Protein 1BAX (pdb70)

Nearest PDB structures (foldseek):
  1bax-assembly1_A  TM=1.011E+00  e=4.284E-17  Mason-Pfizer monkey virus
  2mv4-assembly1_A  TM=6.038E-01  e=5.856E-09  Mason-Pfizer monkey virus

Sequence (94 aa):
MGQELSQHERYVEQLKQALKTRGVKVKYADLLKFFDFVKDTCPWFPQEGTIDIKRWRRVGDCFQDYYNTFGPEKVPVTAFSYWNLIKELIDKKE

GO terms:
  GO:0005515 protein binding (F, IPI)
  GO:0046872 metal ion binding (F, EXP)
  GO:0030430 host cell cytoplasm (C, IDA)

Foldseek 3Di:
DPDPPLQVVQVVVLCVCCCCVQVRDDPCVVLVQ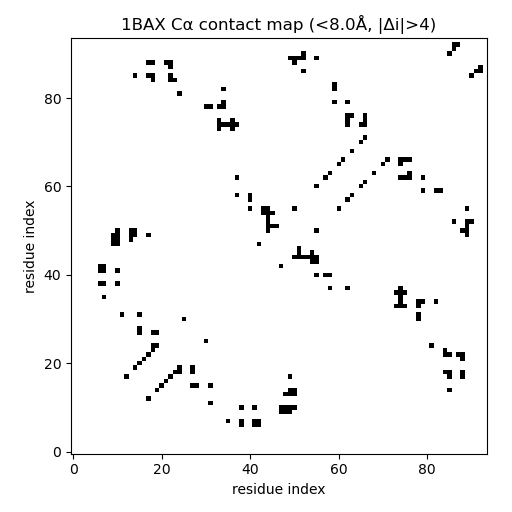LCVLVCVLRCCQVDTNFGAAVSVVVVLVCLVCVCVVPNDPRNDNVSSVSVVSCCVRNPVVD

Radius of gyration: 11.96 Å; Cα contacts (8 Å, |Δi|>4): 115; chains: 1; bounding box: 25×31×30 Å

InterPro domains:
  IPR001878 Zinc finger, CCHC-type [PS50158] (549-562)
  IPR001878 Zinc finger, CCHC-type [SM00343] (548-564)
  IPR001878 Zinc finger, CCHC-type [SM00343] (577-593)
  IPR003322 Beta-retroviral matrix protein [PF02337] (8-91)
  IPR008916 Retrovirus capsid, C-terminal [G3DSA:1.10.1200.30] (438-533)
  IPR008919 Retrovirus capsid, N-terminal [G3DSA:1.10.375.10] (300-437)
  IPR008919 Retrovirus capsid, N-terminal [SSF47943] (272-438)
  IPR010999 Retroviral matrix protein [SSF47836] (1-93)
  IPR036875 Zinc finger, CCHC-type superfamily [SSF57756] (532-566)
  IPR036875 Zinc finger, CCHC-type superfamily [SSF57756] (575-604)
  IPR038124 Beta-retroviral matrix superfamily [G3DSA:1.10.150.490] (1-100)
  IPR045345 Retroviral nucleocapsid Gag protein p24, C-terminal domain [PF19317] (443-510)
  IPR050195 Primate lentivirus group Gag polyprotein-like [PTHR40389] (1-637)

Structure (mmCIF, N/CA/C/O backbone):
data_1BAX
#
_entry.id   1BAX
#
_cell.length_a   1.000
_cell.length_b   1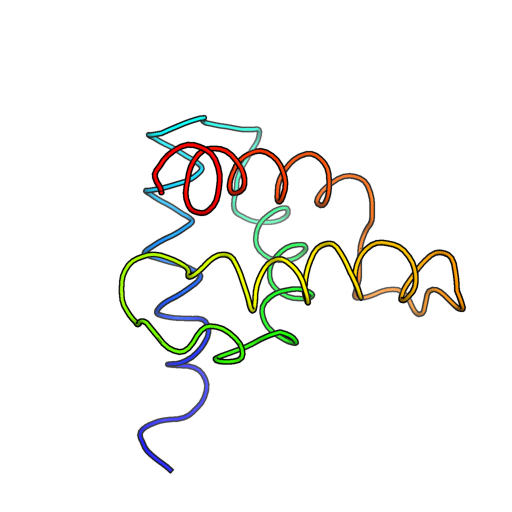.000
_cell.length_c   1.000
_cell.angle_alpha   90.00
_cell.angle_beta   90.00
_cell.angle_gamma   90.00
#
_symmetry.space_group_name_H-M   'P 1'
#
loop_
_atom_site.group_PDB
_atom_site.id
_atom_site.type_symbol
_atom_site.label_atom_id
_atom_site.label_alt_id
_atom_site.label_comp_id
_atom_site.label_asym_id
_atom_site.label_entity_id
_atom_site.label_seq_id
_atom_site.pdbx_PDB_ins_code
_atom_site.Cartn_x
_atom_site.Cartn_y
_atom_site.Cartn_z
_atom_site.occupancy
_atom_site.B_iso_or_equiv
_atom_site.auth_seq_id
_atom_site.auth_comp_id
_atom_site.auth_asym_id
_atom_site.auth_atom_id
_atom_site.pdbx_PDB_model_num
ATOM 1 C CA . MET A 1 1 ? -10.673 -2.781 -24.877 1.00 9.53 1 MET A CA 1
ATOM 2 C CA . GLY A 1 2 ? -8.177 0.101 -25.131 1.00 6.91 2 GLY A CA 1
ATOM 3 C CA . GLN A 1 3 ? -4.858 -1.792 -25.204 1.00 5.34 3 GLN A CA 1
ATOM 4 C CA . GLU A 1 4 ? -4.446 -4.403 -22.446 1.00 3.07 4 GLU A CA 1
ATOM 5 C CA . LEU A 1 5 ? -1.388 -4.290 -20.154 1.00 1.88 5 LEU A CA 1
ATOM 6 C CA . SER A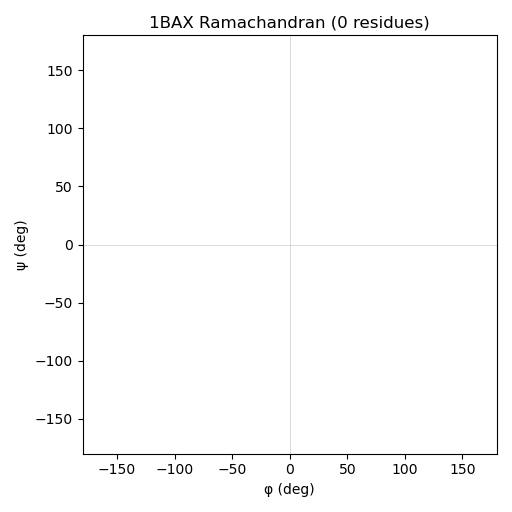 1 6 ? -1.477 -0.519 -20.745 1.00 1.77 6 SER A CA 1
ATOM 7 C CA . GLN A 1 7 ? -3.336 -0.468 -17.418 1.00 1.68 7 GLN A CA 1
ATOM 8 C CA . HIS A 1 8 ? -0.185 -1.291 -15.497 1.00 1.30 8 HIS A CA 1
ATOM 9 C CA . GLU A 1 9 ? 2.238 0.093 -18.123 1.00 1.24 9 GLU A CA 1
ATOM 10 C CA . ARG A 1 10 ? 0.701 3.317 -16.858 1.00 1.29 10 ARG A CA 1
ATOM 11 C CA . TYR A 1 11 ? 0.767 2.379 -13.128 1.00 0.82 11 TYR A CA 1
ATOM 12 C CA . VAL A 1 12 ? 4.337 1.040 -13.663 1.00 0.82 12 VAL A CA 1
ATOM 13 C CA . GLU A 1 13 ? 5.875 4.109 -15.316 1.00 0.90 13 GLU A CA 1
ATOM 14 C CA . GLN A 1 14 ? 3.875 6.588 -13.234 1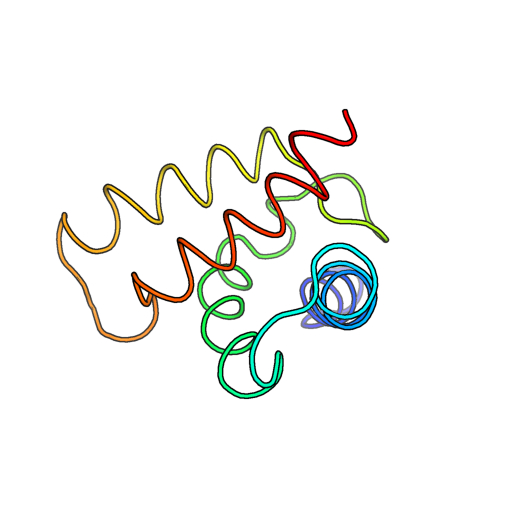.00 0.84 14 GLN A CA 1
ATOM 15 C CA . LEU A 1 15 ? 4.897 4.681 -10.093 1.00 0.51 15 LEU A CA 1
ATOM 16 C CA . LYS A 1 16 ? 8.404 3.735 -11.105 1.00 0.73 16 LYS A CA 1
ATOM 17 C CA . GLN A 1 17 ? 9.242 7.439 -11.313 1.00 0.98 17 GLN A CA 1
ATOM 18 C CA . ALA A 1 18 ? 6.623 8.530 -8.770 1.00 0.79 18 ALA A CA 1
ATOM 19 C CA . LEU A 1 19 ? 7.493 6.118 -5.959 1.00 0.56 19 LEU A CA 1
ATOM 20 C CA . LYS A 1 20 ? 11.189 6.064 -6.916 1.00 1.12 20 LYS A CA 1
ATOM 21 C CA . THR A 1 21 ? 11.787 9.814 -7.196 1.00 1.37 21 THR A CA 1
ATOM 22 C CA . ARG A 1 22 ? 8.991 11.021 -4.914 1.00 1.45 22 ARG A CA 1
ATOM 23 C CA . GLY A 1 23 ? 9.479 8.813 -1.860 1.00 2.21 23 GLY A CA 1
ATOM 24 C CA . VAL A 1 24 ? 12.119 6.477 -3.292 1.00 1.34 24 VAL A CA 1
ATOM 25 C CA . LYS A 1 25 ? 12.464 2.881 -2.148 1.00 1.68 25 LYS A CA 1
ATOM 26 C CA . VAL A 1 26 ? 14.603 -0.214 -2.665 1.00 1.94 26 VAL A CA 1
ATOM 27 C CA . LYS A 1 27 ? 14.522 -1.280 -6.331 1.00 1.78 27 LYS A CA 1
ATOM 28 C CA . TYR A 1 28 ? 10.952 -0.524 -7.529 1.00 1.06 28 TYR A CA 1
ATOM 29 C CA . ALA A 1 29 ? 11.515 -3.408 -9.993 1.00 0.81 29 ALA A CA 1
ATOM 30 C CA . ASP A 1 30 ? 10.947 -6.655 -8.053 1.00 1.11 30 ASP A CA 1
ATOM 31 C CA . LEU A 1 31 ? 9.014 -4.438 -5.689 1.00 0.99 31 LEU A CA 1
ATOM 32 C CA . LEU A 1 32 ? 6.837 -2.989 -8.436 1.00 0.97 32 LEU A CA 1
ATOM 33 C CA . LYS A 1 33 ? 6.052 -6.627 -9.230 1.00 0.98 33 LYS A CA 1
ATOM 34 C CA . PHE A 1 34 ? 4.624 -6.551 -5.750 1.00 0.76 34 PHE A CA 1
ATOM 35 C CA . PHE A 1 35 ? 2.754 -3.530 -6.937 1.00 0.78 35 PHE A CA 1
ATOM 36 C CA . ASP A 1 36 ? 1.905 -5.878 -9.851 1.00 0.90 36 ASP A CA 1
ATOM 37 C CA . PHE A 1 37 ? -0.394 -7.449 -7.330 1.00 0.85 37 PHE A CA 1
ATOM 38 C CA . VAL A 1 38 ? -1.605 -3.878 -7.237 1.00 0.59 38 VAL A CA 1
ATOM 39 C CA . LYS A 1 39 ? -1.530 -4.279 -11.067 1.00 0.84 39 LYS A CA 1
ATOM 40 C CA . ASP A 1 40 ? -4.431 -6.606 -10.277 1.00 1.14 40 ASP A CA 1
ATOM 41 C CA . THR A 1 41 ? -5.955 -3.461 -8.806 1.00 1.20 41 THR A CA 1
ATOM 42 C CA . CYS A 1 42 ? -5.081 -2.668 -12.486 1.00 1.62 42 CYS A CA 1
ATOM 43 C CA . PRO A 1 43 ? -6.979 0.287 -13.806 1.00 1.29 43 PRO A CA 1
ATOM 44 C CA . TRP A 1 44 ? -9.029 0.164 -10.563 1.00 2.06 44 TRP A CA 1
ATOM 45 C CA . PHE A 1 45 ? -7.261 3.516 -10.639 1.00 0.94 45 PHE A CA 1
ATOM 46 C CA . PRO A 1 46 ? -9.622 5.590 -12.846 1.00 0.90 46 PRO A CA 1
ATOM 47 C CA . GLN A 1 47 ? -7.186 8.503 -13.280 1.00 1.14 47 GLN A CA 1
ATOM 48 C CA . GLU A 1 48 ? -4.408 7.549 -15.689 1.00 2.98 48 GLU A CA 1
ATOM 49 C CA . GLY A 1 49 ? -0.794 8.806 -15.529 1.00 2.29 49 GLY A CA 1
ATOM 50 C CA . THR A 1 50 ? -0.316 9.161 -11.762 1.00 1.27 50 THR A CA 1
ATOM 51 C CA . ILE A 1 51 ? -1.982 6.520 -9.591 1.00 0.82 51 ILE A CA 1
ATOM 52 C CA . ASP A 1 52 ? -5.386 7.342 -8.037 1.00 1.18 52 ASP A CA 1
ATOM 53 C CA . ILE A 1 53 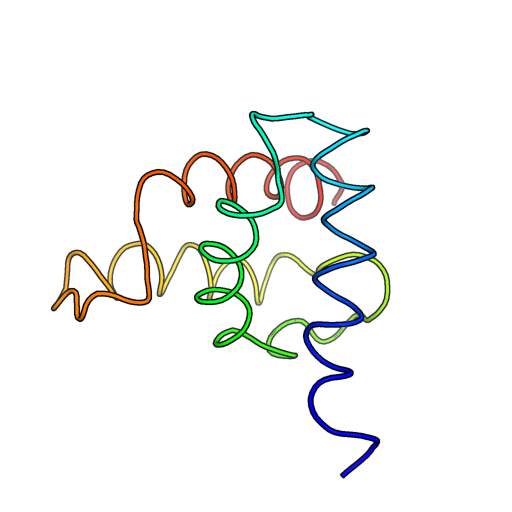? -5.900 6.971 -4.323 1.00 0.75 53 ILE A CA 1
ATOM 54 C CA . LYS A 1 54 ? -9.565 6.189 -3.474 1.00 0.87 54 LYS A CA 1
ATOM 55 C CA . ARG A 1 55 ? -9.454 3.109 -5.664 1.00 1.09 55 ARG A CA 1
ATOM 56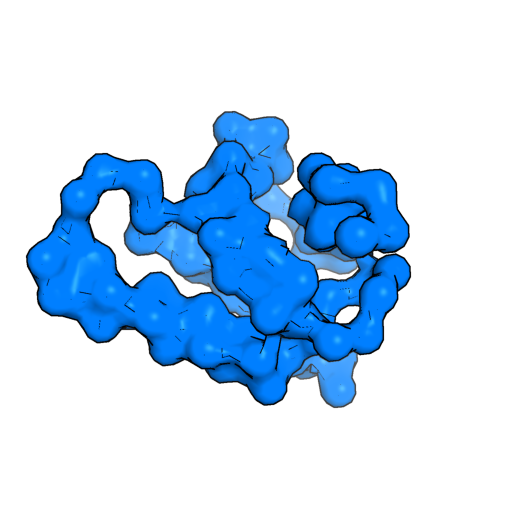 C CA . TRP A 1 56 ? -6.044 2.747 -4.137 1.00 0.90 56 TRP A CA 1
ATOM 57 C CA . ARG A 1 57 ? -7.967 2.647 -0.852 1.00 0.81 57 ARG A CA 1
ATOM 58 C CA . ARG A 1 58 ? -9.143 -0.530 -2.564 1.00 0.85 58 ARG A CA 1
ATOM 59 C CA . VAL A 1 59 ? -5.457 -1.541 -2.984 1.00 0.77 59 VAL A CA 1
ATOM 60 C CA . GLY A 1 6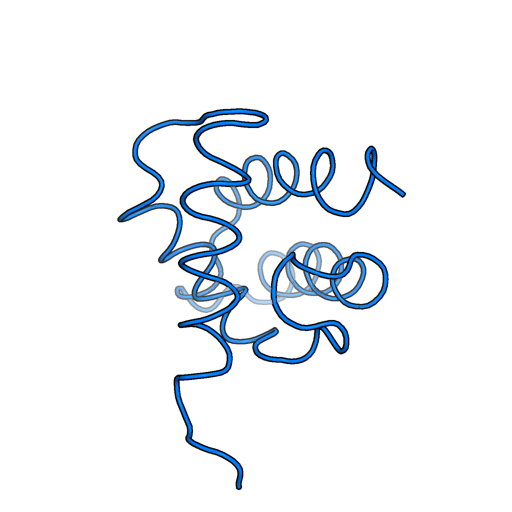0 ? -4.484 -0.983 0.590 1.00 0.80 60 GLY A CA 1
ATOM 61 C CA . ASP A 1 61 ? -7.973 -2.255 1.341 1.00 0.87 61 ASP A CA 1
ATOM 62 C CA . CYS A 1 62 ? -7.785 -5.475 -0.588 1.00 0.74 62 CYS A CA 1
ATOM 63 C CA . PHE A 1 63 ? -4.043 -5.514 -0.015 1.00 0.65 63 PHE A CA 1
ATOM 64 C CA . GLN A 1 64 ? -4.630 -5.644 3.748 1.00 0.88 64 GLN A CA 1
ATOM 65 C CA . ASP A 1 65 ? -7.637 -7.958 3.941 1.00 0.97 65 ASP A CA 1
ATOM 66 C CA . TYR A 1 66 ? -6.852 -9.705 0.624 1.00 1.01 66 TYR A CA 1
ATOM 67 C CA . TYR A 1 67 ? -3.633 -11.292 1.577 1.00 0.82 67 TYR A CA 1
ATOM 68 C CA . ASN A 1 68 ? -3.884 -11.626 5.328 1.00 0.86 68 ASN A CA 1
ATOM 69 C CA . THR A 1 69 ? -7.382 -12.826 4.452 1.00 1.40 69 THR A CA 1
ATOM 70 C CA . PHE A 1 70 ? -6.228 -15.748 2.343 1.00 1.72 70 PHE A CA 1
ATOM 71 C CA . GLY A 1 71 ? -2.812 -14.868 0.900 1.00 1.55 71 GLY A CA 1
ATOM 72 C CA . PRO A 1 72 ? -2.249 -16.559 -2.474 1.00 2.77 72 PRO A CA 1
ATOM 73 C CA . GLU A 1 73 ? 1.358 -15.599 -3.211 1.00 2.93 73 GLU A CA 1
ATOM 74 C CA . LYS A 1 74 ? 0.974 -12.824 -5.792 1.00 1.81 74 LYS A CA 1
ATOM 75 C CA . VAL A 1 75 ? -0.175 -10.074 -3.398 1.00 1.21 75 VAL A CA 1
ATOM 76 C CA . PRO A 1 76 ? 2.794 -9.278 -1.142 1.00 1.14 76 PRO A CA 1
ATOM 77 C CA . VAL A 1 77 ? 2.499 -7.429 2.154 1.00 1.20 77 VAL A CA 1
ATOM 78 C CA . THR A 1 78 ? 5.806 -5.595 2.767 1.00 1.34 78 THR A CA 1
ATOM 79 C CA . ALA A 1 79 ? 5.543 -4.032 -0.650 1.00 1.00 79 ALA A CA 1
ATOM 80 C CA . PHE A 1 80 ? 2.369 -2.692 0.950 1.00 0.85 80 PHE A CA 1
ATOM 81 C CA . SER A 1 81 ? 4.452 -0.465 3.182 1.00 1.01 81 SER A CA 1
ATOM 82 C CA . TYR A 1 82 ? 5.917 0.533 -0.174 1.00 0.95 82 TYR A CA 1
ATOM 83 C CA . TRP A 1 83 ? 2.421 0.934 -1.677 1.00 0.67 83 TRP A CA 1
ATOM 84 C CA . ASN A 1 84 ? 2.103 3.155 1.402 1.00 0.89 84 ASN A CA 1
ATOM 85 C CA . LEU A 1 85 ? 4.955 5.127 -0.156 1.00 0.94 85 LEU A CA 1
ATOM 86 C CA . ILE A 1 86 ? 2.522 5.664 -2.972 1.00 0.93 86 ILE A CA 1
ATOM 87 C CA . LYS A 1 87 ? 0.178 6.741 -0.167 1.00 1.12 87 LYS A CA 1
ATOM 88 C CA . GLU A 1 88 ? 2.498 9.711 -0.197 1.00 1.29 88 GLU A CA 1
ATOM 89 C CA . LEU A 1 89 ? 2.004 9.802 -3.972 1.00 1.29 89 LEU A CA 1
ATOM 90 C CA . ILE A 1 90 ? -1.776 9.138 -4.221 1.00 1.45 90 ILE A CA 1
ATOM 91 C CA . ASP A 1 91 ? -2.700 9.851 -0.574 1.00 1.51 91 ASP A CA 1
ATOM 92 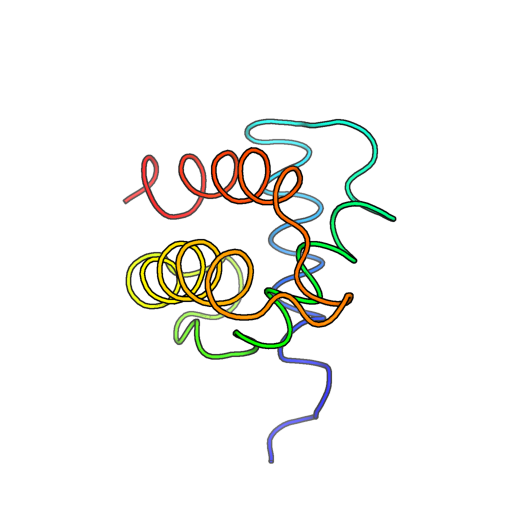C CA . LYS A 1 92 ? -0.476 12.639 0.805 1.00 1.99 92 LYS A CA 1
ATOM 93 C CA . LYS A 1 93 ? -0.535 14.307 -2.628 1.00 2.14 93 LYS A CA 1
ATOM 94 C CA . GLU A 1 94 ? -4.337 14.650 -2.663 1.00 4.46 94 GLU A CA 1
#

Organism: Mason-Pfizer monkey virus (NCBI:txid11855)

B-factor: mean 1.45, std 1.26, range [0.51, 9.53]

Secondary structure (P-SEA, 3-state):
ccccccaaaaaaaaaacccccccccccccaaaaaaaaaaacccccccccccccaaaaaaaaccccccccccccccccaaaaaaaaaaaaccccc